Protein AF-A0AAX3NJQ0-F1 (afdb_monomer_lite)

Radius of gyration: 19.42 Å; chains: 1; bounding box: 77×51×37 Å

Organism: Bifidobacterium breve (NCBI:txid1685)

Sequence (140 aa):
MTAKKNDTETPKKEFPETFDQLVEEYPELKGLPELVPARDFNAEQSADFTVLLTLLDAQMPELDAKDDLMDAALLVARVVSISNNFYKGIAKDEKAYEQWATGRDGNVLFSAFLALSMFYRVELGKSEASRTPTETVRSN

Secondary structure (DSSP, 8-state):
------------PPPPSSHHHHHHH-GGGTTPPPB--GGG--HHHHHHHHHHHHHHHHHHHHHTT---HHHHHHHHHHHHHHHHHHHHHTBSSHHHHHHHHTT--HHHHHHHHHHHHHHHHHHHHHHHHH----------

Structure (mmCIF, N/CA/C/O backbone):
data_AF-A0AAX3NJQ0-F1
#
_entry.id   AF-A0AAX3NJQ0-F1
#
loop_
_atom_site.group_PDB
_atom_site.id
_atom_site.type_symbol
_atom_site.label_atom_id
_atom_site.label_alt_id
_atom_site.l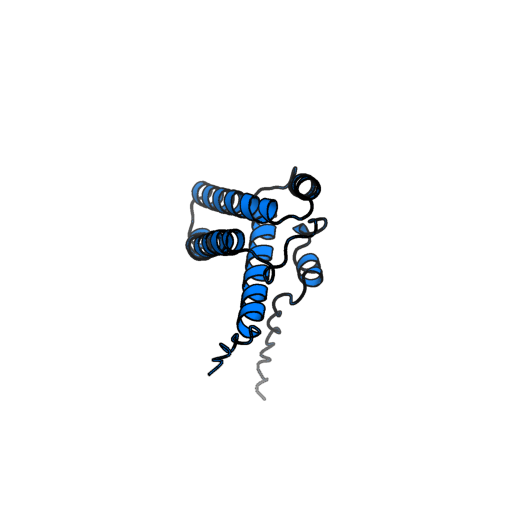abel_comp_id
_atom_site.label_asym_id
_atom_site.label_entity_id
_atom_site.label_seq_id
_atom_site.pdbx_PDB_ins_code
_atom_site.Cartn_x
_atom_site.Cartn_y
_atom_site.Cartn_z
_atom_site.occupancy
_atom_site.B_iso_or_equiv
_atom_site.auth_seq_id
_atom_site.auth_comp_id
_atom_site.auth_asym_id
_atom_site.auth_atom_id
_atom_site.pdbx_PDB_model_num
ATOM 1 N N . MET A 1 1 ? 47.517 -24.809 20.950 1.00 38.88 1 MET A N 1
ATOM 2 C CA . MET A 1 1 ? 46.361 -23.949 21.276 1.00 38.88 1 MET A CA 1
ATOM 3 C C . MET A 1 1 ? 45.967 -23.215 20.009 1.00 38.88 1 MET A C 1
ATOM 5 O O . MET A 1 1 ? 46.689 -22.319 19.602 1.00 38.88 1 MET A O 1
ATOM 9 N N . THR A 1 2 ? 44.896 -23.629 19.342 1.00 37.78 2 THR A N 1
ATOM 10 C CA . THR A 1 2 ? 44.346 -22.920 18.179 1.00 37.78 2 THR A CA 1
ATOM 11 C C . THR A 1 2 ? 42.955 -22.443 18.559 1.00 37.78 2 THR A C 1
ATOM 13 O O . THR A 1 2 ? 42.094 -23.233 18.942 1.00 37.78 2 THR A O 1
ATOM 16 N N . ALA A 1 3 ? 42.814 -21.120 18.585 1.00 41.94 3 ALA A N 1
ATOM 17 C CA . ALA A 1 3 ? 41.642 -20.410 19.059 1.00 41.94 3 ALA A CA 1
ATOM 18 C C . ALA A 1 3 ? 40.404 -20.763 18.227 1.00 41.94 3 ALA A C 1
ATOM 20 O O . ALA A 1 3 ? 40.464 -20.860 17.000 1.00 41.94 3 ALA A O 1
ATOM 21 N N . LYS A 1 4 ? 39.287 -20.953 18.934 1.00 43.16 4 LYS A N 1
ATOM 22 C CA . LYS A 1 4 ? 37.950 -21.132 18.372 1.00 43.16 4 LYS A CA 1
ATOM 23 C C . LYS A 1 4 ? 37.609 -19.921 17.496 1.00 43.16 4 LYS A C 1
ATOM 25 O O . LYS A 1 4 ? 37.712 -18.788 17.960 1.00 43.16 4 LYS A O 1
ATOM 30 N N . LYS A 1 5 ? 37.189 -20.164 16.250 1.00 46.56 5 LYS A N 1
ATOM 31 C CA . LYS A 1 5 ? 36.423 -19.181 15.477 1.00 46.56 5 LYS A CA 1
ATOM 32 C C . LYS A 1 5 ? 35.124 -18.937 16.243 1.00 46.56 5 LYS A C 1
ATOM 34 O O . LYS A 1 5 ? 34.327 -19.858 16.391 1.00 46.56 5 LYS A O 1
ATOM 39 N N . ASN A 1 6 ? 34.956 -17.732 16.773 1.00 44.12 6 ASN A N 1
ATOM 40 C CA . ASN A 1 6 ? 33.649 -17.256 17.194 1.00 44.12 6 ASN A CA 1
ATOM 41 C C . ASN A 1 6 ? 32.855 -16.969 15.917 1.00 44.12 6 ASN A C 1
ATOM 43 O O . ASN A 1 6 ? 33.032 -15.914 15.308 1.00 44.12 6 ASN A O 1
ATOM 47 N N . ASP A 1 7 ? 32.016 -17.918 15.507 1.00 49.34 7 ASP A N 1
ATOM 48 C CA . ASP A 1 7 ? 30.854 -17.602 14.682 1.00 49.34 7 ASP A CA 1
ATOM 49 C C . ASP A 1 7 ? 29.922 -16.764 15.554 1.00 49.34 7 ASP A C 1
ATOM 51 O O . ASP A 1 7 ? 29.162 -17.270 16.378 1.00 49.34 7 ASP A O 1
ATOM 55 N N . THR A 1 8 ? 30.051 -15.446 15.437 1.00 48.09 8 THR A N 1
ATOM 56 C CA . THR A 1 8 ? 29.040 -14.522 15.945 1.00 48.09 8 THR A CA 1
ATOM 57 C C . THR A 1 8 ? 27.876 -14.589 14.959 1.00 48.09 8 THR A C 1
ATOM 59 O O . THR A 1 8 ? 27.778 -13.766 14.050 1.00 48.09 8 THR A O 1
ATOM 62 N N . GLU A 1 9 ? 27.036 -15.621 15.078 1.00 49.66 9 GLU A N 1
ATOM 63 C CA . GLU A 1 9 ? 25.722 -15.635 14.437 1.00 49.66 9 GLU A CA 1
ATOM 64 C C . GLU A 1 9 ? 24.988 -14.385 14.920 1.00 49.66 9 GLU A C 1
ATOM 66 O O . GLU A 1 9 ? 24.596 -14.265 16.080 1.00 49.66 9 GLU A O 1
ATOM 71 N N . THR A 1 10 ? 24.889 -13.392 14.041 1.00 48.41 10 THR A N 1
ATOM 72 C CA . THR A 1 10 ? 24.059 -12.223 14.305 1.00 48.41 10 THR A CA 1
ATOM 73 C C . THR A 1 10 ? 22.627 -12.752 14.348 1.00 48.41 10 THR A C 1
ATOM 75 O O . THR A 1 10 ? 22.227 -13.399 13.374 1.00 48.41 10 THR A O 1
ATOM 78 N N . PRO A 1 11 ? 21.870 -12.576 15.448 1.00 49.78 11 PRO A N 1
ATOM 79 C CA . PRO A 1 11 ? 20.508 -13.084 15.508 1.00 49.78 11 PRO A CA 1
ATOM 80 C C . PRO A 1 11 ? 19.739 -12.531 14.309 1.00 49.78 11 PRO A C 1
ATOM 82 O O . PRO A 1 11 ? 19.762 -11.322 14.062 1.00 49.78 11 PRO A O 1
ATOM 85 N N . LYS A 1 12 ? 19.122 -13.422 13.519 1.00 56.47 12 LYS A N 1
ATOM 86 C CA . LYS A 1 12 ? 18.236 -13.013 12.426 1.00 56.47 12 LYS A CA 1
ATOM 87 C C . LYS A 1 12 ? 17.164 -12.138 13.055 1.00 56.47 12 LYS A C 1
ATOM 89 O O . LYS A 1 12 ? 16.405 -12.625 13.886 1.00 56.47 12 LYS A O 1
ATOM 94 N N . LYS A 1 13 ? 17.150 -10.854 12.704 1.00 63.81 13 LYS A N 1
ATOM 95 C CA . LYS A 1 13 ? 16.101 -9.941 13.143 1.00 63.81 13 LYS A CA 1
ATOM 96 C C . LYS A 1 13 ? 14.773 -10.522 12.657 1.00 63.81 13 LYS A C 1
ATOM 98 O O . LYS A 1 13 ? 14.602 -10.725 11.454 1.00 63.81 13 LYS A O 1
ATOM 103 N N . GLU A 1 14 ? 13.905 -10.890 13.591 1.00 77.75 14 GLU A N 1
ATOM 104 C CA . GLU A 1 14 ? 12.567 -11.369 13.263 1.00 77.75 14 GLU A CA 1
ATOM 105 C C . GLU A 1 14 ? 11.783 -10.213 12.638 1.00 77.75 14 GLU A C 1
ATOM 107 O O . GLU A 1 14 ? 11.945 -9.059 13.031 1.00 77.75 14 GLU A O 1
ATOM 112 N N . PHE A 1 15 ? 10.997 -10.511 11.604 1.00 81.44 15 PHE A N 1
ATOM 113 C CA . PHE A 1 15 ? 10.168 -9.499 10.958 1.00 81.44 15 PHE A CA 1
ATOM 114 C C . PHE A 1 15 ? 9.102 -8.997 11.954 1.00 81.44 15 PHE A C 1
ATOM 116 O O . PHE A 1 15 ? 8.569 -9.829 12.692 1.00 81.44 15 PHE A O 1
ATOM 123 N N . PRO A 1 16 ? 8.759 -7.693 11.973 1.00 87.25 16 PRO A N 1
ATOM 124 C CA . PRO A 1 16 ? 7.801 -7.130 12.924 1.00 87.25 16 PRO A CA 1
ATOM 125 C C . PRO A 1 16 ? 6.491 -7.918 13.032 1.00 87.25 16 PRO A C 1
ATOM 127 O O . PRO A 1 16 ? 5.827 -8.191 12.029 1.00 87.25 16 PRO A O 1
ATOM 130 N N . GLU A 1 17 ? 6.090 -8.253 14.260 1.00 86.31 17 GLU A N 1
ATOM 131 C CA . GLU A 1 17 ? 4.850 -8.992 14.522 1.00 86.31 17 GLU A CA 1
ATOM 132 C C . GLU A 1 17 ? 3.634 -8.076 14.652 1.00 86.31 17 GLU A C 1
ATOM 134 O O . GLU A 1 17 ? 2.504 -8.518 14.448 1.00 86.31 17 GLU A O 1
ATOM 139 N N . THR A 1 18 ? 3.866 -6.810 15.002 1.00 90.81 18 THR A N 1
ATOM 140 C CA . THR A 1 18 ? 2.829 -5.798 15.213 1.00 90.81 18 THR A CA 1
ATOM 141 C C . THR A 1 18 ? 3.079 -4.570 14.348 1.00 90.81 18 THR A C 1
ATOM 143 O O . THR A 1 18 ? 4.208 -4.292 13.942 1.00 90.81 18 THR A O 1
ATOM 146 N N . PHE A 1 19 ? 2.019 -3.803 14.090 1.00 92.00 19 PHE A N 1
ATOM 147 C CA . PHE A 1 19 ? 2.138 -2.567 13.323 1.00 92.00 19 PHE A CA 1
ATOM 148 C C . PHE A 1 19 ? 3.005 -1.518 14.037 1.00 92.00 19 PHE A C 1
ATOM 150 O O . PHE A 1 19 ? 3.787 -0.833 13.388 1.00 92.00 19 PHE A O 1
ATOM 157 N N . ASP A 1 20 ? 2.939 -1.432 15.368 1.00 93.31 20 ASP A N 1
ATOM 158 C CA . ASP A 1 20 ? 3.772 -0.498 16.137 1.00 93.31 20 ASP A CA 1
ATOM 159 C C . ASP A 1 20 ? 5.266 -0.823 15.991 1.00 93.31 20 ASP A C 1
ATOM 161 O O . ASP A 1 20 ? 6.066 0.071 15.720 1.00 93.31 20 ASP A O 1
ATOM 165 N N . GLN A 1 21 ? 5.638 -2.107 16.056 1.00 93.94 21 GLN A N 1
ATOM 166 C CA . GLN A 1 21 ? 7.010 -2.548 15.768 1.00 93.94 21 GLN A CA 1
ATOM 167 C C . GLN A 1 21 ? 7.415 -2.225 14.324 1.00 93.94 21 GLN A C 1
ATOM 169 O O . GLN A 1 21 ? 8.542 -1.805 14.078 1.00 93.94 21 GLN A O 1
ATOM 174 N N . LEU A 1 22 ? 6.498 -2.372 13.361 1.00 95.19 22 LEU A N 1
ATOM 175 C CA . LEU A 1 22 ? 6.763 -1.992 11.975 1.00 95.19 22 LEU A CA 1
ATOM 176 C C . LEU A 1 22 ? 7.067 -0.489 11.859 1.00 95.19 22 LEU A C 1
ATOM 178 O O . LEU A 1 22 ? 7.998 -0.114 11.157 1.00 95.19 22 LEU A O 1
ATOM 182 N N . VAL A 1 23 ? 6.336 0.375 12.569 1.00 95.38 23 VAL A N 1
ATOM 183 C CA . VAL A 1 23 ? 6.580 1.830 12.582 1.00 95.38 23 VAL A CA 1
ATOM 184 C C . VAL A 1 23 ? 7.908 2.188 13.259 1.00 95.38 23 VAL A C 1
ATOM 186 O O . VAL A 1 23 ? 8.564 3.142 12.839 1.00 95.38 23 VAL A O 1
ATOM 189 N N . GLU A 1 24 ? 8.325 1.447 14.289 1.00 93.88 24 GLU A N 1
ATOM 190 C CA . GLU A 1 24 ? 9.647 1.622 14.910 1.00 93.88 24 GLU A CA 1
ATOM 191 C C . GLU A 1 24 ? 10.787 1.301 13.934 1.00 93.88 24 GLU A C 1
ATOM 193 O O . GLU A 1 24 ? 11.806 1.995 13.922 1.00 93.88 24 GLU A O 1
ATOM 198 N N . GLU A 1 25 ? 10.610 0.277 13.099 1.00 93.31 25 GLU A N 1
ATOM 199 C CA . GLU A 1 25 ? 11.599 -0.130 12.098 1.00 93.31 25 GLU A CA 1
ATOM 200 C C . GLU A 1 25 ? 11.579 0.716 10.824 1.00 93.31 25 GLU A C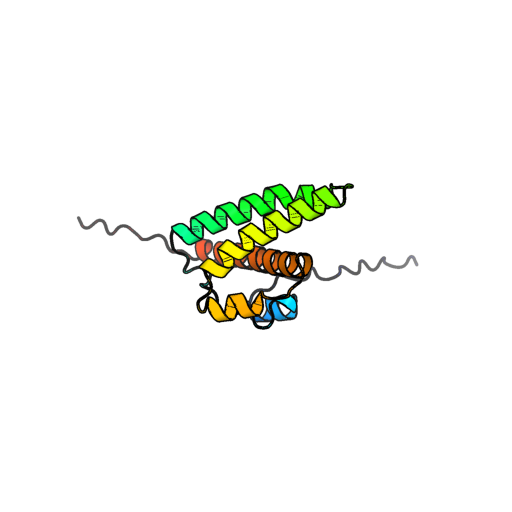 1
ATOM 202 O O . GLU A 1 25 ? 12.632 0.932 10.223 1.00 93.31 25 GLU A O 1
ATOM 207 N N . TYR A 1 26 ? 10.403 1.216 10.446 1.00 94.38 26 TYR A N 1
ATOM 208 C CA . TYR A 1 26 ? 10.163 2.023 9.252 1.00 94.38 26 TYR A CA 1
ATOM 209 C C . TYR A 1 26 ? 9.513 3.357 9.652 1.00 94.38 26 TYR A C 1
ATOM 211 O O . TYR A 1 26 ? 8.289 3.519 9.545 1.00 94.38 26 TYR A O 1
ATOM 219 N N . PRO A 1 27 ? 10.305 4.345 10.122 1.00 94.00 27 PRO A N 1
ATOM 220 C CA . PRO A 1 27 ? 9.797 5.632 10.598 1.00 94.00 27 PRO A CA 1
ATOM 221 C C . PRO A 1 27 ? 8.990 6.412 9.556 1.00 94.00 27 PRO A C 1
ATOM 223 O O . PRO A 1 27 ? 8.201 7.289 9.912 1.00 94.00 27 PRO A O 1
ATOM 226 N N . GLU A 1 28 ? 9.149 6.107 8.268 1.00 94.56 28 GLU A N 1
ATOM 227 C CA . GLU A 1 28 ? 8.326 6.642 7.190 1.00 94.56 28 GLU A CA 1
ATOM 228 C C . GLU A 1 28 ? 6.834 6.302 7.350 1.00 94.56 28 GLU A C 1
ATOM 230 O O . GLU A 1 28 ? 5.985 7.077 6.906 1.00 94.56 28 GLU A O 1
ATOM 235 N N . LEU A 1 29 ? 6.486 5.230 8.062 1.00 97.06 29 LEU A N 1
ATOM 236 C CA . LEU A 1 29 ? 5.101 4.874 8.378 1.00 97.06 29 LEU A CA 1
ATOM 237 C C . LEU A 1 29 ? 4.500 5.730 9.496 1.00 97.06 29 LEU A C 1
ATOM 239 O O . LEU A 1 29 ? 3.289 5.708 9.715 1.00 97.06 29 LEU A O 1
ATOM 243 N N . LYS A 1 30 ? 5.310 6.532 10.194 1.00 95.88 30 LYS A N 1
ATOM 244 C CA . LYS A 1 30 ? 4.818 7.394 11.266 1.00 95.88 30 LYS A CA 1
ATOM 245 C C . LYS A 1 30 ? 3.772 8.377 10.734 1.00 95.88 30 LYS A C 1
ATOM 247 O O . LYS A 1 30 ? 4.001 9.097 9.758 1.00 95.88 30 LYS A O 1
ATOM 252 N N . GLY A 1 31 ? 2.630 8.415 11.418 1.00 95.62 31 GLY A N 1
ATOM 253 C CA . GLY A 1 31 ? 1.486 9.252 11.055 1.00 95.62 31 GLY A CA 1
ATOM 254 C C . GLY A 1 31 ? 0.600 8.677 9.947 1.00 95.62 31 GLY A C 1
ATOM 255 O O . GLY A 1 31 ? -0.324 9.371 9.533 1.00 95.62 31 GLY A O 1
ATOM 256 N N . LEU A 1 32 ? 0.861 7.454 9.467 1.00 97.44 32 LEU A N 1
ATOM 257 C CA . LEU A 1 32 ? -0.078 6.737 8.604 1.00 97.44 32 LEU A CA 1
ATOM 258 C C . LEU A 1 32 ? -1.386 6.517 9.388 1.00 97.44 32 LEU A C 1
ATOM 260 O O . LEU A 1 32 ? -1.320 6.080 10.542 1.00 97.44 32 LEU A O 1
ATOM 264 N N . PRO A 1 33 ? -2.564 6.832 8.819 1.00 97.19 33 PRO A N 1
ATOM 265 C CA . PRO A 1 33 ? -3.826 6.557 9.489 1.00 97.19 33 PRO A CA 1
ATOM 266 C C . PRO A 1 33 ? -4.086 5.053 9.575 1.00 97.19 33 PRO A C 1
ATOM 268 O O . PRO A 1 33 ? -3.447 4.238 8.909 1.00 97.19 33 PRO A O 1
ATOM 271 N N . GLU A 1 34 ? -5.078 4.689 10.381 1.00 97.06 34 GLU A N 1
ATOM 272 C CA . GLU A 1 34 ? -5.510 3.304 10.482 1.00 97.06 34 GLU A CA 1
ATOM 273 C C . GLU A 1 34 ? -5.987 2.776 9.117 1.00 97.06 34 GLU A C 1
ATOM 275 O O . GLU A 1 34 ? -6.753 3.427 8.399 1.00 97.06 34 GLU A O 1
ATOM 280 N N . LEU A 1 35 ? -5.534 1.574 8.775 1.00 97.62 35 LEU A N 1
ATOM 281 C CA . LEU A 1 35 ? -5.899 0.854 7.560 1.00 97.62 35 LEU A CA 1
ATOM 282 C C . LEU A 1 35 ? -6.823 -0.325 7.908 1.00 97.62 35 LEU A C 1
ATOM 284 O O . LEU A 1 35 ? -6.856 -0.787 9.052 1.00 97.62 35 LEU A O 1
ATOM 288 N N . VAL A 1 36 ? -7.574 -0.836 6.933 1.00 97.19 36 VAL A N 1
ATOM 289 C CA . VAL A 1 36 ? -8.303 -2.105 7.082 1.00 97.19 36 VAL A CA 1
ATOM 290 C C . VAL A 1 36 ? -7.281 -3.228 7.290 1.00 97.19 36 VAL A C 1
ATOM 292 O O . VAL A 1 36 ? -6.435 -3.426 6.421 1.00 97.19 36 VAL A O 1
ATOM 295 N N . PRO A 1 37 ? -7.327 -3.975 8.407 1.00 94.50 37 PRO A N 1
ATOM 296 C CA . PRO A 1 37 ? -6.371 -5.045 8.652 1.00 94.50 37 PRO A CA 1
ATOM 297 C C . PRO A 1 37 ? -6.585 -6.194 7.663 1.00 94.50 37 PRO A C 1
ATOM 299 O O . PRO A 1 37 ? -7.708 -6.476 7.251 1.00 94.50 37 PRO A O 1
ATOM 302 N N . ALA A 1 38 ? -5.510 -6.909 7.333 1.00 93.50 38 ALA A N 1
ATOM 303 C CA . ALA A 1 38 ? -5.525 -7.900 6.258 1.00 93.50 38 ALA A CA 1
ATOM 304 C C . ALA A 1 38 ? -6.583 -9.010 6.442 1.00 93.50 38 ALA A C 1
ATOM 306 O O . ALA A 1 38 ? -7.220 -9.438 5.484 1.00 93.50 38 ALA A O 1
ATOM 307 N N . ARG A 1 39 ? -6.826 -9.436 7.689 1.00 91.06 39 ARG A N 1
ATOM 308 C CA . ARG A 1 39 ? -7.852 -10.438 8.037 1.00 91.06 39 ARG A CA 1
ATOM 309 C C . ARG A 1 39 ? -9.288 -10.021 7.694 1.00 91.06 39 ARG A C 1
ATOM 311 O O . ARG A 1 39 ? -10.141 -10.891 7.544 1.00 91.06 39 ARG A O 1
ATOM 318 N N . ASP A 1 40 ? -9.529 -8.716 7.589 1.00 95.12 40 ASP A N 1
ATOM 319 C CA . ASP A 1 40 ? -10.844 -8.117 7.354 1.00 95.12 40 ASP A CA 1
ATOM 320 C C . ASP A 1 40 ? -11.011 -7.663 5.893 1.00 95.12 40 ASP A C 1
ATOM 322 O O . ASP A 1 40 ? -11.978 -6.973 5.565 1.00 95.12 40 ASP A O 1
ATOM 326 N N . PHE A 1 41 ? -10.089 -8.042 4.997 1.00 95.25 41 PHE A N 1
ATOM 327 C CA . PHE A 1 41 ? -10.225 -7.752 3.575 1.00 95.25 41 PHE A CA 1
ATOM 328 C C . PHE A 1 41 ? -11.497 -8.359 2.988 1.00 95.25 41 PHE A C 1
ATOM 330 O O . PHE A 1 41 ? -11.791 -9.547 3.142 1.00 95.25 41 PHE A O 1
ATOM 337 N N . ASN A 1 42 ? -12.225 -7.537 2.236 1.00 95.06 42 ASN A N 1
ATOM 338 C CA . ASN A 1 42 ? -13.265 -8.029 1.347 1.00 95.06 42 ASN A CA 1
ATOM 339 C C . ASN A 1 42 ? -12.646 -8.708 0.101 1.00 95.06 42 ASN A C 1
ATOM 341 O O . ASN A 1 42 ? -11.423 -8.774 -0.068 1.00 95.06 42 ASN A O 1
ATOM 345 N N . ALA A 1 43 ? -13.495 -9.241 -0.781 1.00 95.62 43 ALA A N 1
ATOM 346 C CA . ALA A 1 43 ? -13.036 -9.966 -1.966 1.00 95.62 43 ALA A CA 1
ATOM 347 C C . ALA A 1 43 ? -12.235 -9.086 -2.944 1.00 95.62 43 ALA A C 1
ATOM 349 O O . ALA A 1 43 ? -11.239 -9.546 -3.495 1.00 95.62 43 ALA A O 1
ATOM 350 N N . GLU A 1 44 ? -12.643 -7.830 -3.134 1.00 96.25 44 GLU A N 1
ATOM 351 C CA . GLU A 1 44 ? -11.968 -6.868 -4.013 1.00 96.25 44 GLU A CA 1
ATOM 352 C C . GLU A 1 44 ? -10.593 -6.487 -3.457 1.00 96.25 44 GLU A C 1
ATOM 354 O O . GLU A 1 44 ? -9.588 -6.647 -4.139 1.00 96.25 44 GLU A O 1
ATOM 359 N N . GLN A 1 45 ? -10.520 -6.129 -2.174 1.00 96.62 45 GLN A N 1
ATOM 360 C CA . GLN A 1 45 ? -9.268 -5.819 -1.478 1.00 96.62 45 GLN A CA 1
ATOM 361 C C . GLN A 1 45 ? -8.297 -7.005 -1.501 1.00 96.62 45 GLN A C 1
ATOM 363 O O . GLN A 1 45 ? -7.099 -6.831 -1.707 1.00 96.62 45 GLN A O 1
ATOM 368 N N . SER A 1 46 ? -8.810 -8.229 -1.341 1.00 95.94 46 SER A N 1
ATOM 369 C CA . SER A 1 46 ? -7.994 -9.444 -1.444 1.00 95.94 46 SER A CA 1
ATOM 370 C C . SER A 1 46 ? -7.445 -9.653 -2.863 1.00 95.94 46 SER A C 1
ATOM 372 O O . SER A 1 46 ? -6.291 -10.059 -3.032 1.00 95.94 46 SER A O 1
ATOM 374 N N . ALA A 1 47 ? -8.252 -9.370 -3.892 1.00 96.06 47 ALA A N 1
ATOM 375 C CA . ALA A 1 47 ? -7.837 -9.466 -5.289 1.00 96.06 47 ALA A CA 1
ATOM 376 C C . ALA A 1 47 ? -6.783 -8.405 -5.639 1.00 96.06 47 ALA A C 1
ATOM 378 O O . ALA A 1 47 ? -5.727 -8.747 -6.174 1.00 96.06 47 ALA A O 1
ATOM 379 N N . ASP A 1 48 ? -7.019 -7.148 -5.267 1.00 96.81 48 ASP A N 1
ATOM 380 C CA . ASP A 1 48 ? -6.086 -6.044 -5.502 1.00 96.81 48 ASP A CA 1
ATOM 381 C C . ASP A 1 48 ? -4.757 -6.269 -4.780 1.00 96.81 48 ASP A C 1
ATOM 383 O O . ASP A 1 48 ? -3.686 -6.069 -5.358 1.00 96.81 48 ASP A O 1
ATOM 387 N N . PHE A 1 49 ? -4.801 -6.773 -3.543 1.00 97.06 49 PHE A N 1
ATOM 388 C CA . PHE A 1 49 ? -3.584 -7.106 -2.815 1.00 97.06 49 PHE A CA 1
ATOM 389 C C . PHE A 1 49 ? -2.811 -8.254 -3.471 1.00 97.06 49 PHE A C 1
ATOM 391 O O . PHE A 1 49 ? -1.584 -8.221 -3.528 1.00 97.06 49 PHE A O 1
ATOM 398 N N . THR A 1 50 ? -3.507 -9.246 -4.036 1.00 95.75 50 THR A N 1
ATOM 399 C CA . THR A 1 50 ? -2.867 -10.324 -4.808 1.00 95.75 50 THR A CA 1
ATOM 400 C C . THR A 1 50 ? -2.143 -9.772 -6.038 1.00 95.75 50 THR A C 1
ATOM 402 O O . THR A 1 50 ? -1.016 -10.183 -6.328 1.00 95.75 50 THR A O 1
ATOM 405 N N . VAL A 1 51 ? -2.750 -8.814 -6.744 1.00 95.31 51 VAL A N 1
ATOM 406 C CA . VAL A 1 51 ? -2.113 -8.127 -7.878 1.00 95.31 51 VAL A CA 1
ATOM 407 C C . VAL A 1 51 ? -0.878 -7.353 -7.418 1.00 95.31 51 VAL A C 1
ATOM 409 O O . VAL A 1 51 ? 0.175 -7.472 -8.046 1.00 95.31 51 VAL A O 1
ATOM 412 N N . LEU A 1 52 ? -0.977 -6.614 -6.310 1.00 96.44 52 LEU A N 1
ATOM 413 C CA . LEU A 1 52 ? 0.152 -5.884 -5.734 1.00 96.44 52 LEU A CA 1
ATOM 414 C C . LEU A 1 52 ? 1.305 -6.825 -5.354 1.00 96.44 52 LEU A C 1
ATOM 416 O O . LEU A 1 52 ? 2.443 -6.583 -5.750 1.00 96.44 52 LEU A O 1
ATOM 420 N N . LEU A 1 53 ? 1.031 -7.923 -4.645 1.00 95.75 53 LEU A N 1
ATOM 421 C CA . LEU A 1 53 ? 2.064 -8.897 -4.283 1.00 95.75 53 LEU A CA 1
ATOM 422 C C . LEU A 1 53 ? 2.705 -9.540 -5.515 1.00 95.75 53 LEU A C 1
ATOM 424 O O . LEU A 1 53 ? 3.921 -9.690 -5.557 1.00 95.75 53 LEU A O 1
ATOM 428 N N . THR A 1 54 ? 1.910 -9.863 -6.538 1.00 94.44 54 THR A N 1
ATOM 429 C CA . THR A 1 54 ? 2.427 -10.425 -7.795 1.00 94.44 54 THR A CA 1
ATOM 430 C C . THR A 1 54 ? 3.339 -9.432 -8.515 1.00 94.44 54 THR A C 1
ATOM 432 O O . THR A 1 54 ? 4.378 -9.818 -9.045 1.00 94.44 54 THR A O 1
ATOM 435 N N . LEU A 1 55 ? 2.976 -8.145 -8.520 1.00 92.94 55 LEU A N 1
ATOM 436 C CA . LEU A 1 55 ? 3.818 -7.084 -9.065 1.00 92.94 55 LEU A CA 1
ATOM 437 C C . LEU A 1 55 ? 5.149 -7.001 -8.313 1.00 92.94 55 LEU A C 1
ATOM 439 O O . LEU A 1 55 ? 6.195 -6.962 -8.953 1.00 92.94 55 LEU A O 1
ATOM 443 N N . LEU A 1 56 ? 5.117 -6.988 -6.980 1.00 92.56 56 LEU A N 1
ATOM 444 C CA . LEU A 1 56 ? 6.328 -6.929 -6.160 1.00 92.56 56 LEU A CA 1
ATOM 445 C C . LEU A 1 56 ? 7.220 -8.153 -6.392 1.00 92.56 56 LEU A C 1
ATOM 447 O O . LEU A 1 56 ? 8.406 -7.990 -6.666 1.00 92.56 56 LEU A O 1
ATOM 451 N N . ASP A 1 57 ? 6.652 -9.359 -6.366 1.00 92.06 57 ASP A N 1
ATOM 452 C CA . ASP A 1 57 ? 7.393 -10.605 -6.588 1.00 92.06 57 ASP A CA 1
ATOM 453 C C . ASP A 1 57 ? 8.036 -10.640 -7.994 1.00 92.06 57 ASP A C 1
ATOM 455 O O . ASP A 1 57 ? 9.125 -11.189 -8.160 1.00 92.06 57 ASP A O 1
ATOM 459 N N . ALA A 1 58 ? 7.408 -10.017 -9.000 1.00 90.31 58 ALA A N 1
ATOM 460 C CA . ALA A 1 58 ? 7.954 -9.917 -10.354 1.00 90.31 58 ALA A CA 1
ATOM 461 C C . ALA A 1 58 ? 9.017 -8.815 -10.511 1.00 90.31 58 ALA A C 1
ATOM 463 O O . ALA A 1 58 ? 10.004 -9.016 -11.211 1.00 90.31 58 ALA A O 1
ATOM 464 N N . GLN A 1 59 ? 8.819 -7.647 -9.893 1.00 86.81 59 GLN A N 1
ATOM 465 C CA . GLN A 1 59 ? 9.637 -6.456 -10.149 1.00 86.81 59 GLN A CA 1
ATOM 466 C C . GLN A 1 59 ? 10.800 -6.271 -9.174 1.00 86.81 59 GLN A C 1
ATOM 468 O O . GLN A 1 59 ? 11.803 -5.669 -9.550 1.00 86.81 59 GLN A O 1
ATOM 473 N N . MET A 1 60 ? 10.707 -6.782 -7.944 1.00 84.62 60 MET A N 1
ATOM 474 C CA . MET A 1 60 ? 11.791 -6.660 -6.962 1.00 84.62 60 MET A CA 1
ATOM 475 C C . MET A 1 60 ? 13.103 -7.303 -7.442 1.00 84.62 60 MET A C 1
ATOM 477 O O . MET A 1 60 ? 14.132 -6.639 -7.346 1.00 84.62 60 MET A O 1
ATOM 481 N N . PRO A 1 61 ? 13.107 -8.519 -8.032 1.00 85.44 61 PRO A N 1
ATOM 482 C CA . PRO A 1 61 ? 14.337 -9.091 -8.581 1.00 85.44 61 PRO A CA 1
ATOM 483 C C . PRO A 1 61 ? 14.913 -8.278 -9.747 1.00 85.44 61 PRO A C 1
ATOM 485 O O . PRO A 1 61 ? 16.122 -8.283 -9.961 1.00 85.44 61 PRO A O 1
ATOM 488 N N . GLU A 1 62 ? 14.057 -7.596 -10.516 1.00 77.88 62 GLU A N 1
ATOM 489 C CA . GLU A 1 62 ? 14.500 -6.742 -11.619 1.00 77.88 62 GLU A CA 1
ATOM 490 C C . GLU A 1 62 ? 15.161 -5.465 -11.107 1.00 77.88 62 GLU A C 1
ATOM 492 O O . GLU A 1 62 ? 16.147 -5.037 -11.697 1.00 77.88 62 GLU A O 1
ATOM 497 N N . LEU A 1 63 ? 14.658 -4.879 -10.015 1.00 77.31 63 LEU A N 1
ATOM 498 C CA . LEU A 1 63 ? 15.177 -3.627 -9.463 1.00 77.31 63 LEU A CA 1
ATOM 499 C C . LEU A 1 63 ? 16.665 -3.731 -9.101 1.00 77.31 63 LEU A C 1
ATOM 501 O O . LEU A 1 63 ? 17.440 -2.851 -9.467 1.00 77.31 63 LEU A O 1
ATOM 505 N N . ASP A 1 64 ? 17.068 -4.833 -8.466 1.00 71.94 64 ASP A N 1
ATOM 506 C CA . ASP A 1 64 ? 18.466 -5.090 -8.089 1.00 71.94 64 ASP A CA 1
ATOM 507 C C . ASP A 1 64 ? 19.373 -5.391 -9.298 1.00 71.94 64 ASP A C 1
ATOM 509 O O . ASP A 1 64 ? 20.596 -5.296 -9.202 1.00 71.94 64 ASP A O 1
ATOM 513 N N . ALA A 1 65 ? 18.787 -5.763 -10.440 1.00 75.62 65 ALA A N 1
ATOM 514 C CA . ALA A 1 65 ? 19.499 -6.131 -11.663 1.00 75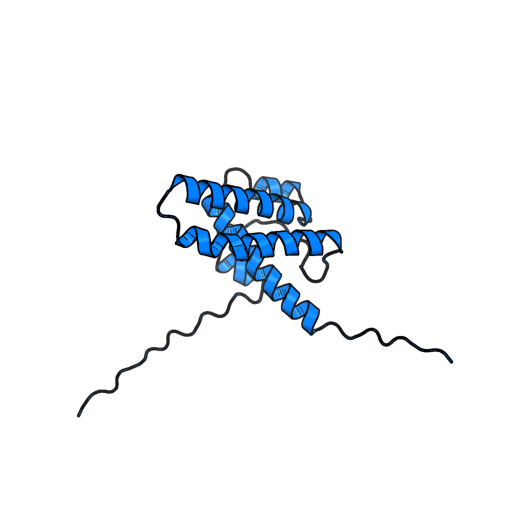.62 65 ALA A CA 1
ATOM 515 C C . ALA A 1 65 ? 19.601 -4.986 -12.689 1.00 75.62 65 ALA A C 1
ATOM 517 O O . ALA A 1 65 ? 20.218 -5.164 -13.743 1.00 75.62 65 ALA A O 1
ATOM 518 N N . LYS A 1 66 ? 18.973 -3.829 -12.436 1.00 77.38 66 LYS A N 1
ATOM 519 C CA . LYS A 1 66 ? 19.010 -2.681 -13.351 1.00 77.38 66 LYS A CA 1
ATOM 520 C C . LYS A 1 66 ? 20.269 -1.840 -13.140 1.00 77.38 66 LYS A C 1
ATOM 522 O O . LYS A 1 66 ? 20.399 -1.142 -12.141 1.00 77.38 66 LYS A O 1
ATOM 527 N N . ASP A 1 67 ? 21.127 -1.811 -14.158 1.00 74.88 67 ASP A N 1
ATOM 528 C CA . ASP A 1 67 ? 22.258 -0.873 -14.233 1.00 74.88 67 ASP A CA 1
ATOM 529 C C . ASP A 1 67 ? 21.834 0.536 -14.704 1.00 74.88 67 ASP A C 1
ATOM 531 O O . ASP A 1 67 ? 22.556 1.514 -14.499 1.00 74.88 67 ASP A O 1
ATOM 535 N N . ASP A 1 68 ? 20.664 0.654 -15.347 1.00 87.00 68 ASP A N 1
ATOM 536 C CA . ASP A 1 68 ? 20.128 1.921 -15.850 1.00 87.00 68 ASP A CA 1
ATOM 537 C C . ASP A 1 68 ? 19.233 2.616 -14.809 1.00 87.00 68 ASP A C 1
ATOM 539 O O . ASP A 1 68 ? 18.224 2.075 -14.345 1.00 87.00 68 ASP A O 1
ATOM 543 N N . LEU A 1 69 ? 19.600 3.855 -14.465 1.00 83.75 69 LEU A N 1
ATOM 544 C CA . LEU A 1 69 ? 18.919 4.655 -13.444 1.00 83.75 69 LEU A CA 1
ATOM 545 C C . LEU A 1 69 ? 17.485 5.048 -13.835 1.00 83.75 69 LEU A C 1
ATOM 547 O O . LEU A 1 69 ? 16.644 5.209 -12.951 1.00 83.75 69 LEU A O 1
ATOM 551 N N . MET A 1 70 ? 17.195 5.225 -15.128 1.00 86.88 70 MET A N 1
ATOM 552 C CA . MET A 1 70 ? 15.851 5.567 -15.596 1.00 86.88 70 MET A CA 1
ATOM 553 C C . MET A 1 70 ? 14.927 4.357 -15.487 1.00 86.88 70 MET A C 1
ATOM 555 O O . MET A 1 70 ? 13.811 4.484 -14.987 1.00 86.88 70 MET A O 1
ATOM 559 N N . ASP A 1 71 ? 15.401 3.178 -15.885 1.00 88.06 71 ASP A N 1
ATOM 560 C CA . ASP A 1 71 ? 14.644 1.935 -15.739 1.00 88.06 71 ASP A CA 1
ATOM 561 C C . ASP A 1 71 ? 14.316 1.644 -14.267 1.00 88.06 71 ASP A C 1
ATOM 563 O O . ASP A 1 71 ? 13.169 1.326 -13.940 1.00 88.06 71 ASP A O 1
ATOM 567 N N . ALA A 1 72 ? 15.293 1.803 -13.368 1.00 87.81 72 ALA A N 1
ATOM 568 C CA . ALA A 1 72 ? 15.076 1.654 -11.930 1.00 87.81 72 ALA A CA 1
ATOM 569 C C . ALA A 1 72 ? 14.045 2.669 -11.401 1.00 87.81 72 ALA A C 1
ATOM 571 O O . ALA A 1 72 ? 13.121 2.300 -10.674 1.00 87.81 72 ALA A O 1
ATOM 572 N N . ALA A 1 73 ? 14.135 3.937 -11.819 1.00 91.06 73 ALA A N 1
ATOM 573 C CA . ALA A 1 73 ? 13.180 4.972 -11.423 1.00 91.06 73 ALA A CA 1
ATOM 574 C C . ALA A 1 73 ? 11.752 4.688 -11.925 1.00 91.06 73 ALA A C 1
ATOM 576 O O . ALA A 1 73 ? 10.785 4.914 -11.196 1.00 91.06 73 ALA A O 1
ATOM 577 N N . LEU A 1 74 ? 11.599 4.161 -13.144 1.00 91.62 74 LEU A N 1
ATOM 578 C CA . LEU A 1 74 ? 10.298 3.773 -13.697 1.00 91.62 74 LEU A CA 1
ATOM 579 C C . LEU A 1 74 ? 9.679 2.593 -12.937 1.00 91.62 74 LEU A C 1
ATOM 581 O O . LEU A 1 74 ? 8.468 2.587 -12.702 1.00 91.62 74 LEU A O 1
ATOM 585 N N . LEU A 1 75 ? 10.495 1.619 -12.519 1.00 90.75 75 LEU A N 1
ATOM 586 C CA . LEU A 1 75 ? 10.048 0.513 -11.668 1.00 90.75 75 LEU A CA 1
ATOM 587 C C . LEU A 1 75 ? 9.564 1.026 -10.309 1.00 90.75 75 LEU A C 1
ATOM 589 O O . LEU A 1 75 ? 8.436 0.727 -9.914 1.00 90.75 75 LEU A O 1
ATOM 593 N N . VAL A 1 76 ? 10.365 1.864 -9.643 1.00 92.50 76 VAL A N 1
ATOM 594 C CA . VAL A 1 76 ? 9.990 2.497 -8.370 1.00 92.50 76 VAL A CA 1
ATOM 595 C C . VAL A 1 76 ? 8.679 3.268 -8.519 1.00 92.50 76 VAL A C 1
ATOM 597 O O . VAL A 1 76 ? 7.750 3.053 -7.743 1.00 92.50 76 VAL A O 1
ATOM 600 N N . ALA A 1 77 ? 8.550 4.110 -9.548 1.00 94.44 77 ALA A N 1
ATOM 601 C CA . ALA A 1 77 ? 7.339 4.890 -9.794 1.00 94.44 77 ALA A CA 1
ATOM 602 C C . ALA A 1 77 ? 6.101 4.004 -10.000 1.00 94.44 77 ALA A 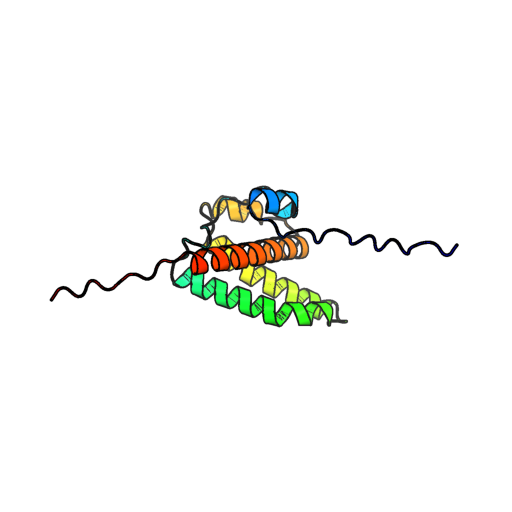C 1
ATOM 604 O O . ALA A 1 77 ? 5.022 4.312 -9.485 1.00 94.44 77 ALA A O 1
ATOM 605 N N . ARG A 1 78 ? 6.246 2.884 -10.719 1.00 93.00 78 ARG A N 1
ATOM 606 C CA . ARG A 1 78 ? 5.151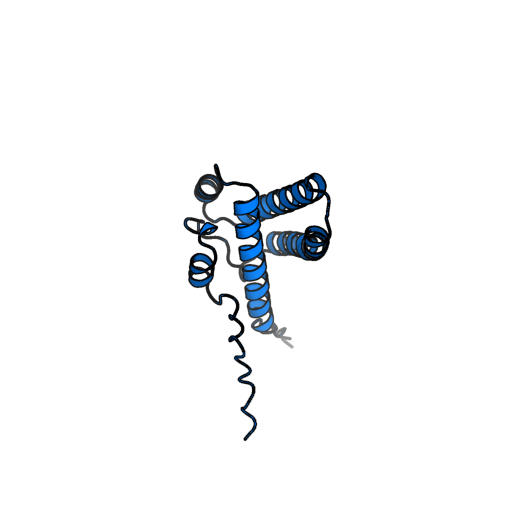 1.934 -10.943 1.00 93.00 78 ARG A CA 1
ATOM 607 C C . ARG A 1 78 ? 4.712 1.254 -9.650 1.00 93.00 78 ARG A C 1
ATOM 609 O O . ARG A 1 78 ? 3.510 1.210 -9.385 1.00 93.00 78 ARG A O 1
ATOM 616 N N . VAL A 1 79 ? 5.659 0.767 -8.847 1.00 93.69 79 VAL A N 1
ATOM 617 C CA . VAL A 1 79 ? 5.361 0.157 -7.543 1.00 93.69 79 VAL A CA 1
ATOM 618 C C . VAL A 1 79 ? 4.689 1.174 -6.627 1.00 93.69 79 VAL A C 1
ATOM 620 O O . VAL A 1 79 ? 3.637 0.885 -6.067 1.00 93.69 79 VAL A O 1
ATOM 623 N N . VAL A 1 80 ? 5.232 2.390 -6.529 1.00 96.56 80 VAL A N 1
ATOM 624 C CA . VAL A 1 80 ? 4.655 3.469 -5.715 1.00 96.56 80 VAL A CA 1
ATOM 625 C C . VAL A 1 80 ? 3.229 3.788 -6.148 1.00 96.56 80 VAL A C 1
ATOM 627 O O . VAL A 1 80 ? 2.352 3.902 -5.298 1.00 96.56 80 VAL A O 1
ATOM 630 N N . SER A 1 81 ? 2.966 3.899 -7.452 1.00 96.12 81 SER A N 1
ATOM 631 C CA . SER A 1 81 ? 1.632 4.232 -7.958 1.00 96.12 81 SER A CA 1
ATOM 632 C C . SER A 1 81 ? 0.592 3.161 -7.623 1.00 96.12 81 SER A C 1
ATOM 634 O O . SER A 1 81 ? -0.491 3.498 -7.143 1.00 96.12 81 SER A O 1
ATOM 636 N N . ILE A 1 82 ? 0.912 1.885 -7.853 1.00 96.44 82 ILE A N 1
ATOM 637 C CA . ILE A 1 82 ? -0.024 0.779 -7.615 1.00 96.44 82 ILE A CA 1
ATOM 638 C C . ILE A 1 82 ? -0.242 0.578 -6.114 1.00 96.44 82 ILE A C 1
ATOM 640 O O . ILE A 1 82 ? -1.389 0.514 -5.669 1.00 96.44 82 ILE A O 1
ATOM 644 N N . SER A 1 83 ? 0.835 0.569 -5.325 1.00 97.50 83 SER A N 1
ATOM 645 C CA . SER A 1 83 ? 0.750 0.483 -3.867 1.00 97.50 83 SER A CA 1
ATOM 646 C C . SER A 1 83 ? -0.049 1.637 -3.275 1.00 97.50 83 SER A C 1
ATOM 648 O O . SER A 1 83 ? -0.905 1.412 -2.425 1.00 97.50 83 SER A O 1
ATOM 650 N N . ASN A 1 84 ? 0.175 2.868 -3.743 1.00 97.94 84 ASN A N 1
ATOM 651 C CA . ASN A 1 84 ? -0.553 4.026 -3.242 1.00 97.94 84 ASN A CA 1
ATOM 652 C C . ASN A 1 84 ? -2.060 3.900 -3.479 1.00 97.94 84 ASN A C 1
ATOM 654 O O . ASN A 1 84 ? -2.834 4.200 -2.577 1.00 97.94 84 ASN A O 1
ATOM 658 N N . ASN A 1 85 ? -2.480 3.446 -4.663 1.00 97.25 85 ASN A N 1
ATOM 659 C CA . ASN A 1 85 ? -3.900 3.243 -4.953 1.00 97.25 85 ASN A CA 1
ATOM 660 C C . ASN A 1 85 ? -4.517 2.204 -4.011 1.00 97.25 85 ASN A C 1
ATOM 662 O O . ASN A 1 85 ? -5.590 2.444 -3.460 1.00 97.25 85 ASN A O 1
ATOM 666 N N . PHE A 1 86 ? -3.814 1.094 -3.781 1.00 98.19 86 PHE A N 1
ATOM 667 C CA . PHE A 1 86 ? -4.260 0.055 -2.861 1.00 98.19 86 PHE A CA 1
ATOM 668 C C . PHE A 1 86 ? -4.374 0.568 -1.417 1.00 98.19 86 PHE A C 1
ATOM 670 O O . PHE A 1 86 ? -5.447 0.504 -0.819 1.00 98.19 86 PHE A O 1
ATOM 677 N N . TYR A 1 87 ? -3.293 1.129 -0.863 1.00 98.25 87 TYR A N 1
ATOM 678 C CA . TYR A 1 87 ? -3.259 1.578 0.533 1.00 98.25 87 TYR A CA 1
ATOM 679 C C . TYR A 1 87 ? -4.199 2.744 0.809 1.00 98.25 87 TYR A C 1
ATOM 681 O O . TYR A 1 87 ? -4.821 2.784 1.870 1.00 98.25 87 TYR A O 1
ATOM 689 N N . LYS A 1 88 ? -4.373 3.640 -0.165 1.00 98.06 88 LYS A N 1
ATOM 690 C CA . LYS A 1 88 ? -5.408 4.669 -0.110 1.00 98.06 88 LYS A CA 1
ATOM 691 C C . LYS A 1 88 ? -6.807 4.047 -0.050 1.00 98.06 88 LYS A C 1
ATOM 693 O O . LYS A 1 88 ? -7.616 4.467 0.769 1.00 98.06 88 LYS A O 1
ATOM 698 N N . GLY A 1 89 ? -7.078 3.033 -0.875 1.00 97.06 89 GLY A N 1
ATOM 699 C CA . GLY A 1 89 ? -8.373 2.345 -0.935 1.00 97.06 89 GLY A CA 1
ATOM 700 C C . GLY A 1 89 ? -8.740 1.563 0.331 1.00 97.06 89 GLY A C 1
ATOM 701 O O . GLY A 1 89 ? -9.921 1.331 0.585 1.00 97.06 89 GLY A O 1
ATOM 702 N N . ILE A 1 90 ? -7.753 1.184 1.148 1.00 97.88 90 ILE A N 1
ATOM 703 C CA . ILE A 1 90 ? -7.977 0.516 2.439 1.00 97.88 90 ILE A CA 1
ATOM 704 C C . ILE A 1 90 ? -7.778 1.436 3.650 1.00 97.88 90 ILE A C 1
ATOM 706 O O . ILE A 1 90 ? -7.850 0.968 4.786 1.00 97.88 90 ILE A O 1
ATOM 710 N N . ALA A 1 91 ? -7.525 2.730 3.451 1.00 98.12 91 ALA A N 1
ATOM 711 C CA . ALA A 1 91 ? -7.412 3.677 4.553 1.00 98.12 91 ALA A CA 1
ATOM 712 C C . ALA A 1 91 ? -8.788 3.967 5.166 1.00 98.12 91 ALA A C 1
ATOM 714 O O . ALA A 1 91 ? -9.743 4.278 4.456 1.00 98.12 91 ALA A O 1
ATOM 715 N N . LYS A 1 92 ? -8.896 3.916 6.500 1.00 97.00 92 LYS A N 1
ATOM 716 C CA . LYS A 1 92 ? -10.144 4.274 7.199 1.00 97.00 92 LYS A CA 1
ATOM 717 C C . LYS A 1 92 ? -10.428 5.777 7.158 1.00 97.00 92 LYS A C 1
ATOM 719 O O . LYS A 1 92 ? -11.586 6.182 7.215 1.00 97.00 92 LYS A O 1
ATOM 724 N N . ASP A 1 93 ? -9.375 6.585 7.055 1.00 97.88 93 ASP A N 1
ATOM 725 C CA . ASP A 1 93 ? -9.443 8.024 6.803 1.00 97.88 93 ASP A CA 1
ATOM 726 C C . ASP A 1 93 ? -8.600 8.360 5.566 1.00 97.88 93 ASP A C 1
ATOM 728 O O . ASP A 1 93 ? -7.379 8.524 5.634 1.00 97.88 93 ASP A O 1
ATOM 732 N N . GLU A 1 94 ? -9.272 8.445 4.417 1.00 96.94 94 GLU A N 1
ATOM 733 C CA . GLU A 1 94 ? -8.649 8.750 3.126 1.00 96.94 94 GLU A CA 1
ATOM 734 C C . GLU A 1 94 ? -7.953 10.119 3.133 1.00 96.94 94 GLU A C 1
ATOM 736 O O . GLU A 1 94 ? -6.870 10.273 2.572 1.00 96.94 94 GLU A O 1
ATOM 741 N N . LYS A 1 95 ? -8.527 11.117 3.813 1.00 97.50 95 LYS A N 1
ATOM 742 C CA . LYS A 1 95 ? -7.969 12.472 3.844 1.00 97.50 95 LYS A CA 1
ATOM 743 C C . LYS A 1 95 ? -6.704 12.525 4.694 1.00 97.50 95 LYS A C 1
ATOM 745 O O . LYS A 1 95 ? -5.729 13.167 4.301 1.00 97.50 95 LYS A O 1
ATOM 750 N N . ALA A 1 96 ? -6.701 11.858 5.846 1.00 98.19 96 ALA A N 1
ATOM 751 C CA . ALA A 1 96 ? -5.497 11.717 6.657 1.00 98.19 96 ALA A CA 1
ATOM 752 C C . ALA A 1 96 ? -4.409 10.941 5.900 1.00 98.19 96 ALA A C 1
ATOM 754 O O . ALA A 1 96 ? -3.233 11.293 5.988 1.00 98.19 96 ALA A O 1
ATOM 755 N N . TYR A 1 97 ? -4.792 9.941 5.100 1.00 98.44 97 TYR A N 1
ATOM 756 C CA . TYR A 1 97 ? -3.855 9.197 4.258 1.00 98.44 97 TYR A CA 1
ATOM 757 C C . TYR A 1 97 ? -3.227 10.102 3.191 1.00 98.44 97 TYR A C 1
ATOM 759 O O . TYR A 1 97 ? -2.008 10.122 3.032 1.00 98.44 97 TYR A O 1
ATOM 767 N N . GLU A 1 98 ? -4.032 10.905 2.492 1.00 97.50 98 GLU A N 1
ATOM 768 C CA . GLU A 1 98 ? -3.528 11.868 1.507 1.00 97.50 98 GLU A CA 1
ATOM 769 C C . GLU A 1 98 ? -2.574 12.884 2.138 1.00 97.50 98 GLU A C 1
ATOM 771 O O . GLU A 1 98 ? -1.524 13.187 1.570 1.00 97.50 98 GLU A O 1
ATOM 776 N N . GLN A 1 99 ? -2.902 13.384 3.330 1.00 98.00 99 GLN A N 1
ATOM 777 C CA . GLN A 1 99 ? -2.017 14.273 4.084 1.00 98.00 99 GLN A CA 1
ATOM 778 C C . GLN A 1 99 ? -0.709 13.584 4.467 1.00 98.00 99 GLN A C 1
ATOM 780 O O . GLN A 1 99 ? 0.351 14.194 4.342 1.00 98.00 99 GLN A O 1
ATOM 785 N N . TRP A 1 100 ? -0.772 12.322 4.896 1.00 97.88 100 TRP A N 1
ATOM 786 C CA . TRP A 1 100 ? 0.413 11.527 5.187 1.00 97.88 100 TRP A CA 1
ATOM 787 C C . TRP A 1 100 ? 1.290 11.356 3.942 1.00 97.88 100 TRP A C 1
ATOM 789 O O . TRP A 1 100 ? 2.500 11.537 4.046 1.00 97.88 100 TRP A O 1
ATOM 799 N N . ALA A 1 101 ? 0.712 11.065 2.776 1.00 97.00 101 ALA A N 1
ATOM 800 C CA . ALA A 1 101 ? 1.457 10.832 1.537 1.00 97.00 101 ALA A CA 1
ATOM 801 C C . ALA A 1 101 ? 2.006 12.121 0.891 1.00 97.00 101 ALA A C 1
ATOM 803 O O . ALA A 1 101 ? 3.017 12.089 0.185 1.00 97.00 101 ALA A O 1
ATOM 804 N N . THR A 1 102 ? 1.349 13.262 1.114 1.00 96.81 102 THR A N 1
ATOM 805 C CA . THR A 1 102 ? 1.669 14.532 0.450 1.00 96.81 102 THR A CA 1
ATOM 806 C C . THR A 1 102 ? 3.093 15.001 0.754 1.00 96.81 102 THR A C 1
ATOM 808 O O . THR A 1 102 ? 3.510 15.098 1.905 1.00 96.81 102 THR A O 1
ATOM 811 N N . GLY A 1 103 ? 3.831 15.361 -0.300 1.00 96.12 103 GLY A N 1
ATOM 812 C CA . GLY A 1 103 ? 5.168 15.951 -0.192 1.00 96.12 103 GLY A CA 1
ATOM 813 C C . GLY A 1 103 ? 6.290 14.961 0.136 1.00 96.12 103 GLY A C 1
ATOM 814 O O . GLY A 1 103 ? 7.423 15.395 0.334 1.00 96.12 103 GLY A O 1
ATOM 815 N N . ARG A 1 104 ? 6.007 13.652 0.184 1.00 96.38 104 ARG A N 1
ATOM 816 C CA . ARG A 1 104 ? 7.028 12.613 0.380 1.00 96.38 104 ARG A CA 1
ATOM 817 C C . ARG A 1 104 ? 7.721 12.246 -0.930 1.00 96.38 104 ARG A C 1
ATOM 819 O O . ARG A 1 104 ? 7.095 12.212 -1.987 1.00 96.38 104 ARG A O 1
ATOM 826 N N . ASP A 1 105 ? 9.015 11.949 -0.836 1.00 95.44 105 ASP A N 1
ATOM 827 C CA . ASP A 1 105 ? 9.814 11.458 -1.961 1.00 95.44 105 ASP A CA 1
ATOM 828 C C . ASP A 1 105 ? 9.352 10.066 -2.420 1.00 95.44 105 ASP A C 1
ATOM 830 O O . ASP A 1 105 ? 8.918 9.242 -1.608 1.00 95.44 105 ASP A O 1
ATOM 834 N N . GLY A 1 106 ? 9.491 9.782 -3.717 1.00 93.62 106 GLY A N 1
ATOM 835 C CA . GLY A 1 106 ? 9.099 8.500 -4.301 1.00 93.62 106 GLY A CA 1
ATOM 836 C C . GLY A 1 106 ? 9.818 7.302 -3.675 1.00 93.62 106 GLY A C 1
ATOM 837 O O . GLY A 1 106 ? 9.181 6.283 -3.431 1.00 93.62 106 GLY A O 1
ATOM 838 N N . ASN A 1 107 ? 11.104 7.422 -3.330 1.00 93.50 107 ASN A N 1
ATOM 839 C CA . ASN A 1 107 ? 11.850 6.328 -2.699 1.00 93.50 107 ASN A CA 1
ATOM 840 C C . ASN A 1 107 ? 11.428 6.113 -1.240 1.00 93.50 107 ASN A C 1
ATOM 842 O O . ASN A 1 107 ? 11.398 4.981 -0.761 1.00 93.50 107 ASN A O 1
ATOM 846 N N . VAL A 1 108 ? 11.052 7.189 -0.541 1.00 96.06 108 VAL A N 1
ATOM 847 C CA . VAL A 1 108 ? 10.498 7.102 0.820 1.00 96.06 108 VAL A CA 1
ATOM 848 C C . VAL A 1 108 ? 9.151 6.382 0.794 1.00 96.06 108 VAL A C 1
ATOM 850 O O . VAL A 1 108 ? 8.912 5.493 1.608 1.00 96.06 108 VAL A O 1
ATOM 853 N N . LEU A 1 109 ? 8.283 6.725 -0.162 1.00 97.56 109 LEU A N 1
ATOM 854 C CA . LEU A 1 109 ? 7.008 6.032 -0.355 1.00 97.56 109 LEU A CA 1
ATOM 855 C C . LEU A 1 109 ? 7.211 4.574 -0.782 1.00 97.56 109 LEU A C 1
ATOM 857 O O . LEU A 1 109 ? 6.504 3.696 -0.301 1.00 97.56 109 LEU A O 1
ATOM 861 N N . PHE A 1 110 ? 8.194 4.299 -1.637 1.00 95.50 110 PHE A N 1
ATOM 862 C CA . PHE A 1 110 ? 8.542 2.939 -2.040 1.00 95.50 110 PHE A CA 1
ATOM 863 C C . PHE A 1 110 ? 8.933 2.073 -0.838 1.00 95.50 110 PHE A C 1
ATOM 865 O O . PHE A 1 110 ? 8.361 1.000 -0.662 1.00 95.50 110 PHE A O 1
ATOM 872 N N . SER A 1 111 ? 9.835 2.565 0.020 1.00 94.75 111 SER A N 1
ATOM 873 C CA . SER A 1 111 ? 10.235 1.875 1.256 1.00 94.75 111 SER A CA 1
ATOM 874 C C . SER A 1 111 ? 9.034 1.617 2.175 1.00 94.75 111 SER A C 1
ATOM 876 O O . SER A 1 111 ? 8.798 0.474 2.574 1.00 94.75 111 SER A O 1
ATOM 878 N N . ALA A 1 112 ? 8.204 2.643 2.412 1.00 97.12 112 ALA A N 1
ATOM 879 C CA . ALA A 1 112 ? 6.982 2.527 3.210 1.00 97.12 112 ALA A CA 1
ATOM 880 C C . ALA A 1 112 ? 6.047 1.431 2.677 1.00 97.12 112 ALA A C 1
ATOM 882 O O . ALA A 1 112 ? 5.583 0.568 3.423 1.00 97.12 112 ALA A O 1
ATOM 883 N N . PHE A 1 113 ? 5.764 1.453 1.374 1.00 97.50 113 PHE A N 1
ATOM 884 C CA . PHE A 1 113 ? 4.840 0.511 0.756 1.00 97.50 113 PHE A CA 1
ATOM 885 C C . PHE A 1 113 ? 5.390 -0.909 0.692 1.00 97.50 113 PHE A C 1
ATOM 887 O O . PHE A 1 113 ? 4.621 -1.856 0.856 1.00 97.50 113 PHE A O 1
ATOM 894 N N . LEU A 1 114 ? 6.699 -1.075 0.503 1.00 94.56 114 LEU A N 1
ATOM 895 C CA . LEU A 1 114 ? 7.340 -2.382 0.559 1.00 94.56 114 LEU A CA 1
ATOM 896 C C . LEU A 1 114 ? 7.210 -2.988 1.964 1.00 94.56 114 LEU A C 1
ATOM 898 O O . LEU A 1 114 ? 6.772 -4.132 2.098 1.00 94.56 114 LEU A O 1
ATOM 902 N N . ALA A 1 115 ? 7.507 -2.207 3.007 1.00 95.38 115 ALA A N 1
ATOM 903 C CA . ALA A 1 115 ? 7.361 -2.625 4.401 1.00 95.38 115 ALA A CA 1
ATOM 904 C C . ALA A 1 115 ? 5.913 -3.019 4.736 1.00 95.38 115 ALA A C 1
ATOM 906 O O . ALA A 1 115 ? 5.668 -4.106 5.267 1.00 95.38 115 ALA A O 1
ATOM 907 N N . LEU A 1 116 ? 4.942 -2.182 4.350 1.00 97.19 116 LEU A N 1
ATOM 908 C CA . LEU A 1 116 ? 3.519 -2.485 4.509 1.00 97.19 116 LEU A CA 1
ATOM 909 C C . LEU A 1 116 ? 3.118 -3.761 3.763 1.00 97.19 116 LEU A C 1
ATOM 911 O O . LEU A 1 116 ? 2.376 -4.577 4.305 1.00 97.19 116 LEU A O 1
ATOM 915 N N . SER A 1 117 ? 3.607 -3.968 2.541 1.00 96.44 117 SER A N 1
ATOM 916 C CA . SER A 1 117 ? 3.216 -5.123 1.722 1.00 96.44 117 SER A CA 1
ATOM 917 C C . SER A 1 117 ? 3.725 -6.427 2.325 1.00 96.44 117 SER A C 1
ATOM 919 O O . SER A 1 117 ? 2.988 -7.412 2.391 1.00 96.44 117 SER A O 1
ATOM 921 N N . MET A 1 118 ? 4.955 -6.427 2.841 1.00 94.19 118 MET A N 1
ATOM 922 C CA . MET A 1 118 ? 5.499 -7.570 3.574 1.00 94.19 118 MET A CA 1
ATOM 923 C C . MET A 1 118 ? 4.713 -7.839 4.862 1.00 94.19 118 MET A C 1
ATOM 925 O O . MET A 1 118 ? 4.355 -8.987 5.124 1.00 94.19 118 MET A O 1
ATOM 929 N N . PHE A 1 119 ? 4.366 -6.792 5.616 1.00 95.62 119 PHE A N 1
ATOM 930 C CA . PHE A 1 119 ? 3.563 -6.926 6.832 1.00 95.62 119 PHE A CA 1
ATOM 931 C C . PHE A 1 119 ? 2.184 -7.531 6.557 1.00 95.62 119 PHE A C 1
ATOM 933 O O . PHE A 1 119 ? 1.805 -8.523 7.177 1.00 95.62 119 PHE A O 1
ATOM 940 N N . TYR A 1 120 ? 1.465 -7.018 5.560 1.00 95.81 120 TYR A N 1
ATOM 941 C CA . TYR A 1 120 ? 0.157 -7.551 5.180 1.00 95.81 120 TYR A CA 1
ATOM 942 C C . TYR A 1 120 ? 0.231 -8.985 4.640 1.00 95.81 120 TYR A C 1
ATOM 944 O O . TYR A 1 120 ? -0.655 -9.789 4.929 1.00 95.81 120 TYR A O 1
ATOM 952 N N . ARG A 1 121 ? 1.299 -9.349 3.912 1.00 93.94 121 ARG A N 1
ATOM 953 C CA . ARG A 1 121 ? 1.536 -10.735 3.469 1.00 93.94 121 ARG A CA 1
ATOM 954 C C . ARG A 1 121 ? 1.668 -11.687 4.659 1.00 93.94 121 ARG A C 1
ATOM 956 O O . ARG A 1 121 ? 1.073 -12.764 4.646 1.00 93.94 121 ARG A O 1
ATOM 963 N N . VAL A 1 122 ? 2.418 -11.288 5.688 1.00 92.06 122 VAL A N 1
ATOM 964 C CA . VAL A 1 122 ? 2.588 -12.071 6.922 1.00 92.06 122 VAL A CA 1
ATOM 965 C C . VAL A 1 122 ? 1.263 -12.194 7.681 1.00 92.06 122 VAL A C 1
ATOM 967 O O . VAL A 1 122 ? 0.875 -13.301 8.057 1.00 92.06 122 VAL A O 1
ATOM 970 N N . GLU A 1 123 ? 0.534 -11.091 7.856 1.00 91.19 123 GLU A N 1
ATOM 971 C CA . GLU A 1 123 ? -0.756 -11.076 8.558 1.00 91.19 123 GLU A CA 1
ATOM 972 C C . GLU A 1 123 ? -1.823 -11.933 7.860 1.00 91.19 123 GLU A C 1
ATOM 974 O O . GLU A 1 123 ? -2.570 -12.655 8.528 1.00 91.19 123 GLU A O 1
ATOM 979 N N . LEU A 1 124 ? -1.871 -11.937 6.522 1.00 88.25 124 LEU A N 1
ATOM 980 C CA . LEU A 1 124 ? -2.738 -12.855 5.774 1.00 88.25 124 LEU A CA 1
ATOM 981 C C . LEU A 1 124 ? -2.346 -14.313 5.990 1.00 88.25 124 LEU A C 1
ATOM 983 O O . LEU A 1 124 ? -3.221 -15.138 6.231 1.00 88.25 124 LEU A O 1
ATOM 987 N N . GLY A 1 125 ? -1.049 -14.636 5.964 1.00 84.56 125 GLY A N 1
ATOM 988 C CA . GLY A 1 125 ? -0.572 -15.996 6.230 1.00 84.56 125 GLY A CA 1
ATOM 989 C C . GLY A 1 125 ? -1.024 -16.517 7.600 1.00 84.56 125 GLY A C 1
ATOM 990 O O . GLY A 1 125 ? -1.512 -17.644 7.705 1.00 84.56 125 GLY A O 1
ATOM 991 N N . LYS A 1 126 ? -0.944 -15.673 8.638 1.00 84.19 126 LYS A N 1
ATOM 992 C CA . LYS A 1 126 ? -1.467 -15.979 9.984 1.00 84.19 126 LYS A CA 1
ATOM 993 C C . LYS A 1 126 ? -2.994 -16.147 9.981 1.00 84.19 126 LYS A C 1
ATOM 995 O O . LYS A 1 126 ? -3.530 -17.054 10.620 1.00 84.19 126 LYS A O 1
ATOM 1000 N N . SER A 1 127 ? -3.700 -15.286 9.252 1.00 77.12 127 SER A N 1
ATOM 1001 C CA . SER A 1 127 ? -5.165 -15.293 9.169 1.00 77.12 127 SER A CA 1
ATOM 1002 C C . SER A 1 127 ? -5.698 -16.548 8.476 1.00 77.12 127 SER A C 1
ATOM 1004 O O . SER A 1 127 ? -6.584 -17.206 9.012 1.00 77.12 127 SER A O 1
ATOM 1006 N N . GLU A 1 128 ? -5.123 -16.946 7.340 1.00 78.81 128 GLU A N 1
ATOM 1007 C CA . GLU A 1 128 ? -5.503 -18.183 6.644 1.00 78.81 128 GLU A CA 1
ATOM 1008 C C . GLU A 1 128 ? -5.204 -19.427 7.488 1.00 78.81 128 GLU A C 1
ATOM 1010 O O . GLU A 1 128 ? -6.046 -20.318 7.587 1.00 78.81 128 GLU A O 1
ATOM 1015 N N . ALA A 1 129 ? -4.051 -19.472 8.165 1.00 74.62 129 ALA A N 1
ATOM 1016 C CA . ALA A 1 129 ? -3.686 -20.597 9.028 1.00 74.62 129 ALA A CA 1
ATOM 1017 C C . ALA A 1 129 ? -4.627 -20.776 10.236 1.00 74.62 129 ALA A C 1
ATOM 1019 O O . ALA A 1 129 ? -4.738 -21.879 10.770 1.00 74.62 129 ALA A O 1
ATOM 1020 N N . SER A 1 130 ? -5.302 -19.708 10.672 1.00 73.06 130 SER A N 1
ATOM 1021 C CA . SER A 1 130 ? -6.232 -19.727 11.810 1.00 73.06 130 SER A CA 1
ATOM 1022 C C . SER A 1 130 ? -7.699 -19.940 11.415 1.00 73.06 130 SER A C 1
ATOM 1024 O O . SER A 1 130 ? -8.546 -20.126 12.294 1.00 73.06 130 SER A O 1
ATOM 1026 N N . ARG A 1 131 ? -8.030 -19.960 10.113 1.00 76.38 131 ARG A N 1
ATOM 1027 C CA . ARG A 1 131 ? -9.406 -20.200 9.659 1.00 76.38 131 ARG A CA 1
ATOM 1028 C C . ARG A 1 131 ? -9.832 -21.629 9.978 1.00 76.38 131 ARG A C 1
ATOM 1030 O O . ARG A 1 131 ? -9.326 -22.600 9.423 1.00 76.38 131 ARG A O 1
ATOM 1037 N N . THR A 1 132 ? -10.820 -21.748 10.862 1.00 67.69 132 THR A N 1
ATOM 1038 C CA . THR A 1 132 ? -11.489 -23.025 11.119 1.00 67.69 132 THR A CA 1
ATOM 1039 C C . THR A 1 132 ? -12.421 -23.330 9.942 1.00 67.69 132 THR A C 1
ATOM 1041 O O . THR A 1 132 ? -13.234 -22.467 9.595 1.00 67.69 132 THR A O 1
ATOM 1044 N N . PRO A 1 133 ? -12.337 -24.517 9.312 1.00 61.22 133 PRO A N 1
ATOM 1045 C CA . PRO A 1 133 ? -13.262 -24.903 8.256 1.00 61.22 133 PRO A CA 1
ATOM 1046 C C . PRO A 1 133 ? -14.699 -24.814 8.765 1.00 61.22 133 PRO A C 1
ATOM 1048 O O . PRO A 1 133 ? -15.020 -25.341 9.829 1.00 61.22 133 PRO A O 1
ATOM 1051 N N . THR A 1 134 ? -15.575 -24.152 8.014 1.00 58.16 134 THR A N 1
ATOM 1052 C CA . THR A 1 134 ? -17.001 -24.165 8.334 1.00 58.16 134 THR A CA 1
ATOM 1053 C C . THR A 1 134 ? -17.521 -25.571 8.045 1.00 58.16 134 THR A C 1
ATOM 1055 O O . THR A 1 134 ? -17.735 -25.933 6.887 1.00 58.16 134 THR A O 1
ATOM 1058 N N . GLU A 1 135 ? -17.673 -26.398 9.083 1.00 54.50 135 GLU A N 1
ATOM 1059 C CA . GLU A 1 135 ? -18.349 -27.686 8.952 1.00 54.50 135 GLU A CA 1
ATOM 1060 C C . GLU A 1 135 ? -19.755 -27.430 8.413 1.00 54.50 135 GLU A C 1
ATOM 1062 O O . GLU A 1 135 ? -20.579 -26.739 9.015 1.00 54.50 135 GLU A O 1
ATOM 1067 N N . THR A 1 136 ? -20.021 -27.959 7.222 1.00 49.69 136 THR A N 1
ATOM 1068 C CA . THR A 1 136 ? -21.357 -27.958 6.646 1.00 49.69 136 THR A CA 1
ATOM 1069 C C . THR A 1 136 ? -22.212 -28.829 7.554 1.00 49.69 136 THR A C 1
ATOM 1071 O O . THR A 1 136 ? -22.070 -30.052 7.553 1.00 49.69 136 THR A O 1
ATOM 1074 N N . VAL A 1 137 ? -23.090 -28.210 8.346 1.00 48.78 137 VAL A N 1
ATOM 1075 C CA . VAL A 1 137 ? -24.143 -28.924 9.070 1.00 48.78 137 VAL A CA 1
ATOM 1076 C C . VAL A 1 137 ? -25.011 -29.608 8.015 1.00 48.78 137 VAL A C 1
ATOM 1078 O O . VAL A 1 137 ? -25.896 -28.999 7.417 1.00 48.78 137 VAL A O 1
ATOM 1081 N N . ARG A 1 138 ? -24.725 -30.882 7.734 1.00 48.06 138 ARG A N 1
ATOM 1082 C CA . ARG A 1 138 ? -25.673 -31.771 7.069 1.00 48.06 138 ARG A CA 1
ATOM 1083 C C . ARG A 1 138 ? -26.762 -32.071 8.088 1.00 48.06 138 ARG A C 1
ATOM 1085 O O . ARG A 1 138 ? -26.629 -32.984 8.897 1.00 48.06 138 ARG A O 1
ATOM 1092 N N . SER A 1 139 ? -27.814 -31.262 8.078 1.00 47.81 139 SER A N 1
ATOM 1093 C CA . SER A 1 139 ? -29.092 -31.662 8.652 1.00 47.81 139 SER A CA 1
ATOM 1094 C C . SER A 1 139 ? -29.643 -32.801 7.789 1.00 47.81 139 SER A C 1
ATOM 1096 O O . SER A 1 139 ? -29.960 -32.581 6.620 1.00 47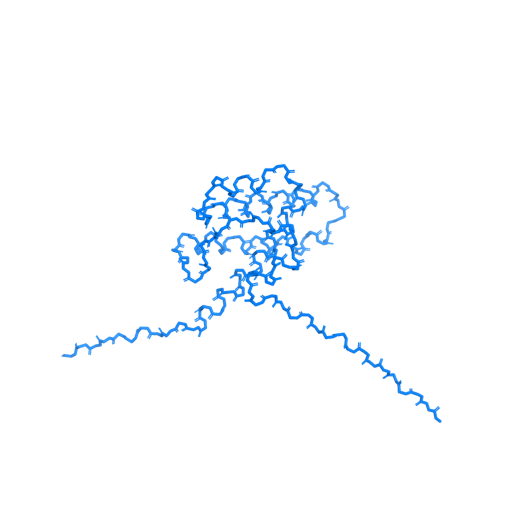.81 139 SER A O 1
ATOM 1098 N N . ASN A 1 140 ? -29.661 -34.012 8.349 1.00 47.06 140 ASN A N 1
ATOM 1099 C CA . ASN A 1 140 ? -30.461 -35.132 7.846 1.00 47.06 140 ASN A CA 1
ATOM 1100 C C . ASN A 1 140 ? -31.930 -34.943 8.227 1.00 47.06 140 ASN A C 1
ATOM 1102 O O . ASN A 1 140 ? -32.172 -34.409 9.334 1.00 47.06 140 ASN A O 1
#

pLDDT: mean 85.68, std 16.8, range [37.78, 98.44]

Foldseek 3Di:
DDDDPPPPPPPDPDQDPDVVVLCVVQVLCPQAADFQALLRDDPVLVVLLVVLVVLCVVCVVVLVVDPDPVVNVVSLVVNLVSLLVSRCVGGPDNVSNCVSPPPDDSVSSSSVSVSVSVNSVVRVVVSVVPDDDDPDPPDD